Protein AF-A0A1Q7I8J0-F1 (afdb_monomer_lite)

pLDDT: mean 90.41, std 13.07, range [43.44, 98.44]

Foldseek 3Di:
DPPDPPPPPDDVVVLVVLLVVLVVCCVVCVPVLSVVLLVVVVVVPDDSVVSSSQLSVLVVVQVCCCVPVVDPRDPVSSSVSSVVND

Sequence (86 aa):
MQPYDEGTTFNPHLKAAILEVIENQIRNGDPPETQQTLEQLLVAGYSRKQAIEMIGSALVEEIWAILHDHKPFDRARFTALLEQLG

Secondary structure (DSSP, 8-state):
-PPP-TT-S--HHHHHHHHHHHHHHHHHT-SHHHHHHHHHHHHTT--HHHHHHHHHHHHHHHHHHHHHS-PPP-HHHHHHHHHTT-

Radius of gyration: 14.11 Å; chains: 1; bounding box: 41×28×24 Å

Structure (mmCIF, N/CA/C/O backbone):
data_AF-A0A1Q7I8J0-F1
#
_entry.id   AF-A0A1Q7I8J0-F1
#
loop_
_atom_site.group_PDB
_atom_site.id
_atom_site.type_symbol
_atom_site.label_atom_id
_atom_site.label_alt_id
_atom_site.label_comp_id
_atom_site.label_asym_id
_atom_site.label_entity_id
_atom_site.label_seq_id
_atom_site.pdbx_PDB_ins_code
_atom_site.Cartn_x
_atom_site.Cartn_y
_atom_site.Cartn_z
_atom_site.occupancy
_atom_site.B_iso_or_equiv
_atom_site.auth_seq_id
_atom_site.auth_comp_id
_atom_site.auth_asym_id
_atom_site.auth_atom_id
_atom_site.pdbx_PDB_model_num
ATOM 1 N N . MET A 1 1 ? 26.883 16.295 -5.522 1.00 43.44 1 MET A N 1
ATOM 2 C CA . MET A 1 1 ? 26.086 15.272 -4.818 1.00 43.44 1 MET A CA 1
ATOM 3 C C . MET A 1 1 ? 25.762 15.854 -3.456 1.00 43.44 1 MET A C 1
ATOM 5 O O . MET A 1 1 ? 26.699 16.071 -2.699 1.00 43.44 1 MET A O 1
ATOM 9 N N . GLN A 1 2 ? 24.516 16.240 -3.176 1.00 45.00 2 GLN A N 1
ATOM 10 C CA . GLN A 1 2 ? 24.176 16.591 -1.794 1.00 45.00 2 GLN A CA 1
ATOM 11 C C . GLN A 1 2 ? 24.175 15.292 -0.977 1.00 45.00 2 GLN A C 1
ATOM 13 O O . GLN A 1 2 ? 23.589 14.313 -1.446 1.00 45.00 2 GLN A O 1
ATOM 18 N N . PRO A 1 3 ? 24.880 15.238 0.165 1.00 52.09 3 PRO A N 1
ATOM 19 C CA . PRO A 1 3 ? 24.812 14.086 1.047 1.00 52.09 3 PRO A CA 1
ATOM 20 C C . PRO A 1 3 ? 23.367 13.958 1.526 1.00 52.09 3 PRO A C 1
ATOM 22 O O . PRO A 1 3 ? 22.731 14.965 1.839 1.00 52.09 3 PRO A O 1
ATOM 25 N N . TYR A 1 4 ? 22.836 12.737 1.513 1.00 55.66 4 TYR A N 1
ATOM 26 C CA . TYR A 1 4 ? 21.551 12.445 2.133 1.00 55.66 4 TYR A CA 1
ATOM 27 C C . TYR A 1 4 ? 21.619 12.933 3.582 1.00 55.66 4 TYR A C 1
ATOM 29 O O . TYR A 1 4 ? 22.473 12.483 4.341 1.00 55.66 4 TYR A O 1
ATOM 37 N N . ASP A 1 5 ? 20.779 13.907 3.926 1.00 62.22 5 ASP A N 1
ATOM 38 C CA . ASP A 1 5 ? 20.661 14.415 5.286 1.00 62.22 5 ASP A CA 1
ATOM 39 C C . ASP A 1 5 ? 20.170 13.258 6.168 1.00 62.22 5 ASP A C 1
ATOM 41 O O . ASP A 1 5 ? 19.038 12.789 6.013 1.00 62.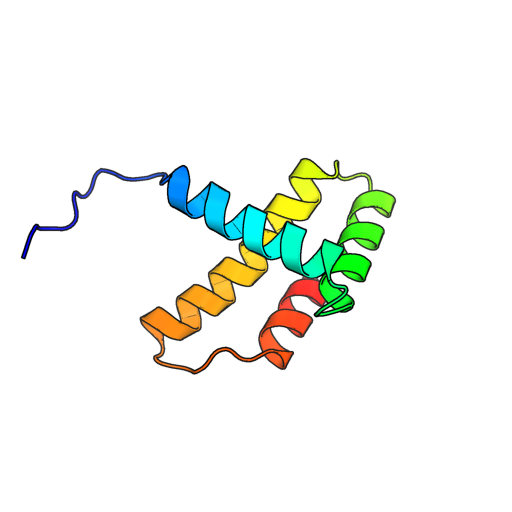22 5 ASP A O 1
ATOM 45 N N . GLU A 1 6 ? 21.035 12.762 7.057 1.00 56.09 6 GLU A N 1
ATOM 46 C CA . GLU A 1 6 ? 20.800 11.629 7.972 1.00 56.09 6 GLU A CA 1
ATOM 47 C C . GLU A 1 6 ? 19.634 11.873 8.967 1.00 56.09 6 GLU A C 1
ATOM 49 O O . GLU A 1 6 ? 19.399 11.073 9.869 1.00 56.09 6 GLU A O 1
ATOM 54 N N . GLY A 1 7 ? 18.868 12.961 8.807 1.00 56.69 7 GLY A N 1
ATOM 55 C CA . GLY A 1 7 ? 17.784 13.397 9.687 1.00 56.69 7 GLY A CA 1
ATOM 56 C C . GLY A 1 7 ? 16.345 13.240 9.175 1.00 56.69 7 GLY A C 1
ATOM 57 O O . GLY A 1 7 ? 15.427 13.631 9.895 1.00 56.69 7 GLY A O 1
ATOM 58 N N . THR A 1 8 ? 16.077 12.688 7.984 1.00 55.56 8 THR A N 1
ATOM 59 C CA . THR A 1 8 ? 14.678 12.593 7.500 1.00 55.56 8 THR A CA 1
ATOM 60 C C . THR A 1 8 ? 14.038 11.245 7.847 1.00 55.56 8 THR A C 1
ATOM 62 O O . THR A 1 8 ? 13.920 10.362 7.005 1.00 55.56 8 THR A O 1
ATOM 65 N N . THR A 1 9 ? 13.576 11.079 9.089 1.00 70.19 9 THR A N 1
ATOM 66 C CA . THR A 1 9 ? 12.799 9.896 9.529 1.00 70.19 9 THR A CA 1
ATOM 67 C C . THR A 1 9 ? 11.401 9.806 8.902 1.00 70.19 9 THR A C 1
ATOM 69 O O . THR A 1 9 ? 10.756 8.763 8.983 1.00 70.19 9 THR A O 1
ATOM 72 N N . PHE A 1 10 ? 10.915 10.873 8.256 1.00 77.62 10 PHE A N 1
ATOM 73 C CA . PHE A 1 10 ? 9.610 10.906 7.598 1.00 77.62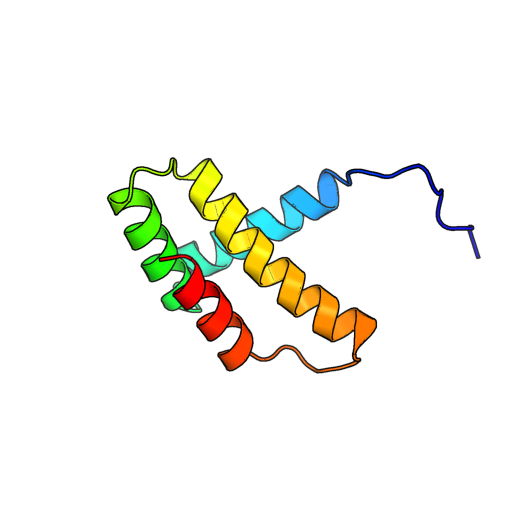 10 PHE A CA 1
ATOM 74 C C . PHE A 1 10 ? 9.573 11.935 6.459 1.00 77.62 10 PHE A C 1
ATOM 76 O O . PHE A 1 10 ? 9.863 13.110 6.675 1.00 77.62 10 PHE A O 1
ATOM 83 N N . ASN A 1 11 ? 9.158 11.513 5.258 1.00 89.69 11 ASN A N 1
ATOM 84 C CA . ASN A 1 11 ? 8.912 12.408 4.125 1.00 89.69 11 ASN A CA 1
ATOM 85 C C . ASN A 1 11 ? 7.394 12.497 3.839 1.00 89.69 11 ASN A C 1
ATOM 87 O O . ASN A 1 11 ? 6.821 11.553 3.283 1.00 89.69 11 ASN A O 1
ATOM 91 N N . PRO A 1 12 ? 6.724 13.615 4.184 1.00 91.38 12 PRO A N 1
ATOM 92 C CA . PRO A 1 12 ? 5.277 13.759 4.011 1.00 91.38 12 PRO A CA 1
ATOM 93 C C . PRO A 1 12 ? 4.841 13.764 2.543 1.00 91.38 12 PRO A C 1
ATOM 95 O O . PRO A 1 12 ? 3.764 13.262 2.230 1.00 91.38 12 PRO A O 1
ATOM 98 N N . HIS A 1 13 ? 5.671 14.296 1.642 1.00 93.56 13 HIS A N 1
ATOM 99 C CA . HIS A 1 13 ? 5.371 14.325 0.211 1.00 93.56 13 HIS A CA 1
ATOM 100 C C . HIS A 1 13 ? 5.429 12.922 -0.390 1.00 93.56 13 HIS A C 1
ATOM 102 O O . HIS A 1 13 ? 4.547 12.549 -1.158 1.00 93.56 13 HIS A O 1
ATOM 108 N N . LEU A 1 14 ? 6.419 12.122 0.019 1.00 92.94 14 LEU A N 1
ATOM 109 C CA . LEU A 1 14 ? 6.516 10.724 -0.391 1.00 92.94 14 LEU A CA 1
ATOM 110 C C . LEU A 1 14 ? 5.316 9.917 0.115 1.00 92.94 14 LEU A C 1
ATOM 112 O O . LEU A 1 14 ? 4.701 9.193 -0.663 1.00 92.94 14 LEU A O 1
ATOM 116 N N . LYS A 1 15 ? 4.938 10.085 1.391 1.00 94.44 15 LYS A N 1
ATOM 117 C CA . LYS A 1 15 ? 3.738 9.433 1.930 1.00 94.44 15 LYS A CA 1
ATOM 118 C C . LYS A 1 15 ? 2.494 9.822 1.132 1.00 94.44 15 LYS A C 1
ATOM 120 O O . LYS A 1 15 ? 1.737 8.942 0.745 1.00 94.44 15 LYS A O 1
ATOM 125 N N . ALA A 1 16 ? 2.287 11.113 0.873 1.00 96.50 16 ALA A N 1
ATOM 126 C CA . ALA A 1 16 ? 1.135 11.579 0.106 1.00 96.50 16 ALA A CA 1
ATOM 127 C C . ALA A 1 16 ? 1.090 10.954 -1.299 1.00 96.50 16 ALA A C 1
ATOM 129 O O . ALA A 1 16 ? 0.039 10.462 -1.695 1.00 96.50 16 ALA A O 1
ATOM 130 N N . ALA A 1 17 ? 2.228 10.889 -1.997 1.00 97.00 17 ALA A N 1
ATOM 131 C CA . ALA A 1 17 ? 2.321 10.268 -3.317 1.00 97.00 17 ALA A CA 1
ATOM 132 C C . ALA A 1 17 ? 1.980 8.767 -3.290 1.00 97.00 17 ALA A C 1
ATOM 134 O O . ALA A 1 17 ? 1.238 8.292 -4.144 1.00 97.00 17 ALA A O 1
ATOM 135 N N . ILE A 1 18 ? 2.468 8.022 -2.292 1.00 96.81 18 ILE A N 1
ATOM 136 C CA . ILE A 1 18 ? 2.140 6.596 -2.123 1.00 96.81 18 ILE A CA 1
ATOM 137 C C . ILE A 1 18 ? 0.633 6.414 -1.917 1.00 96.81 18 ILE A C 1
ATOM 139 O O . ILE A 1 18 ? 0.014 5.600 -2.597 1.00 96.81 18 ILE A O 1
ATOM 143 N N . LEU A 1 19 ? 0.027 7.188 -1.012 1.00 98.00 19 LEU A N 1
ATOM 144 C CA . LEU A 1 19 ? -1.411 7.086 -0.743 1.00 98.00 19 LEU A CA 1
ATOM 145 C C . LEU A 1 19 ? -2.246 7.494 -1.966 1.00 98.00 19 LEU A C 1
ATOM 147 O O . LEU A 1 19 ? -3.269 6.872 -2.238 1.00 98.00 19 LEU A O 1
ATOM 151 N N . GLU A 1 20 ? -1.797 8.488 -2.734 1.00 98.31 20 GLU A N 1
ATOM 152 C CA . GLU A 1 20 ? -2.438 8.885 -3.989 1.00 98.31 20 GLU A CA 1
ATOM 153 C C . GLU A 1 20 ? -2.403 7.761 -5.034 1.00 98.31 20 GLU A C 1
ATOM 155 O O . GLU A 1 20 ? -3.401 7.540 -5.720 1.00 98.31 20 GLU A O 1
ATOM 160 N N . VAL A 1 21 ? -1.304 7.003 -5.137 1.00 97.31 21 VAL A N 1
ATOM 161 C CA . VAL A 1 21 ? -1.255 5.817 -6.010 1.00 97.31 21 VAL A CA 1
ATOM 162 C C . VAL A 1 21 ? -2.325 4.806 -5.604 1.00 97.31 21 VAL A C 1
ATOM 164 O O . VAL A 1 21 ? -3.050 4.326 -6.472 1.00 97.31 21 VAL A O 1
ATOM 167 N N . ILE A 1 22 ? -2.481 4.527 -4.309 1.00 97.94 22 ILE A N 1
ATOM 168 C CA . ILE A 1 22 ? -3.488 3.570 -3.827 1.00 97.94 22 ILE A CA 1
ATOM 169 C C . ILE A 1 22 ? -4.912 4.052 -4.126 1.00 97.94 22 ILE A C 1
ATOM 171 O O . ILE A 1 22 ? -5.728 3.294 -4.649 1.00 97.94 22 ILE A O 1
ATOM 175 N N . GLU A 1 23 ? -5.209 5.325 -3.868 1.00 98.31 23 GLU A N 1
ATOM 176 C CA . GLU A 1 23 ? -6.514 5.910 -4.201 1.00 98.31 23 GLU A CA 1
ATOM 177 C C . GLU A 1 23 ? -6.785 5.868 -5.714 1.00 98.31 23 GLU A C 1
ATOM 179 O O . GLU A 1 23 ? -7.908 5.600 -6.146 1.00 98.31 23 GLU A O 1
ATOM 184 N N . ASN A 1 24 ? -5.755 6.064 -6.542 1.00 98.31 24 ASN A N 1
ATOM 185 C CA . ASN A 1 24 ? -5.865 5.941 -7.993 1.00 98.31 24 ASN A CA 1
ATOM 186 C C . ASN A 1 24 ? -6.144 4.503 -8.441 1.00 98.31 24 ASN A C 1
ATOM 188 O O . ASN A 1 24 ? -6.992 4.311 -9.310 1.00 98.31 24 ASN A O 1
ATOM 192 N N . GLN A 1 25 ? -5.483 3.507 -7.849 1.00 96.75 25 GLN A N 1
ATOM 193 C CA . GLN A 1 25 ? -5.738 2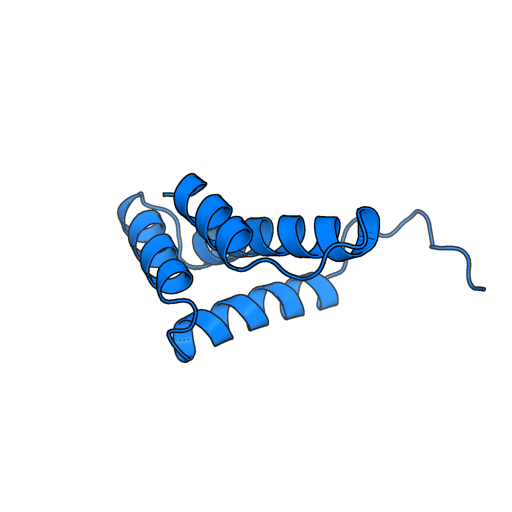.090 -8.132 1.00 96.75 25 GLN A CA 1
ATOM 194 C C . GLN A 1 25 ? -7.177 1.703 -7.778 1.00 96.75 25 GLN A C 1
ATOM 196 O O . GLN A 1 25 ? -7.863 1.094 -8.593 1.00 96.75 25 GLN A O 1
ATOM 201 N N . ILE A 1 26 ? -7.665 2.138 -6.610 1.00 98.00 26 ILE A N 1
ATOM 202 C CA . ILE A 1 26 ? -9.055 1.939 -6.173 1.00 98.00 26 ILE A CA 1
ATOM 203 C C . ILE A 1 26 ? -10.034 2.592 -7.151 1.00 98.00 26 ILE A C 1
ATOM 205 O O . ILE A 1 26 ? -10.971 1.952 -7.622 1.00 98.00 26 ILE A O 1
ATOM 209 N N . ARG A 1 27 ? -9.806 3.865 -7.495 1.00 98.25 27 ARG A N 1
ATOM 210 C CA . ARG A 1 27 ? -10.668 4.619 -8.414 1.00 98.25 27 ARG A CA 1
ATOM 211 C C . ARG A 1 27 ? -10.727 3.992 -9.806 1.00 98.25 27 ARG A C 1
ATOM 213 O O . ARG A 1 27 ? -11.783 4.013 -10.432 1.00 98.25 27 ARG A O 1
ATOM 220 N N . ASN A 1 28 ? -9.601 3.478 -10.290 1.00 97.62 28 ASN A N 1
ATOM 221 C CA . ASN A 1 28 ? -9.490 2.892 -11.622 1.00 97.62 28 ASN A CA 1
ATOM 222 C C . ASN A 1 28 ? -9.852 1.398 -11.645 1.00 97.62 28 ASN A C 1
ATOM 224 O O . ASN A 1 28 ? -10.040 0.848 -12.727 1.00 97.62 28 ASN A O 1
ATOM 228 N N . GLY A 1 29 ? -9.949 0.749 -10.480 1.00 95.31 29 GLY A N 1
ATOM 229 C CA . GLY A 1 29 ? -10.149 -0.695 -10.359 1.00 95.31 29 GLY A CA 1
ATOM 230 C C . GLY A 1 29 ? -8.962 -1.521 -10.862 1.00 95.31 29 GLY A C 1
ATOM 231 O O . GLY A 1 29 ? -9.164 -2.647 -11.313 1.00 95.31 29 GLY A O 1
ATOM 232 N N . ASP A 1 30 ? -7.746 -0.967 -10.830 1.00 91.75 30 ASP A N 1
ATOM 233 C CA . ASP A 1 30 ? -6.544 -1.619 -11.355 1.00 91.75 30 ASP A CA 1
ATOM 234 C C . ASP A 1 30 ? -5.322 -1.396 -10.440 1.00 91.75 30 ASP A C 1
ATOM 236 O O . ASP A 1 30 ? -4.836 -0.264 -10.355 1.00 91.75 30 ASP A O 1
ATOM 240 N N . PRO A 1 31 ? -4.801 -2.443 -9.770 1.00 92.62 31 PRO A N 1
ATOM 241 C CA . PRO A 1 31 ? -5.317 -3.812 -9.766 1.00 92.62 31 PRO A CA 1
ATOM 242 C C . PRO A 1 31 ? -6.624 -3.938 -8.948 1.00 92.62 31 PRO A C 1
ATOM 244 O O . PRO A 1 31 ? -6.775 -3.245 -7.938 1.00 92.62 31 PRO A O 1
ATOM 247 N N . PRO A 1 32 ? -7.578 -4.813 -9.337 1.00 94.88 32 PRO A N 1
ATOM 248 C CA . PRO A 1 32 ? -8.796 -5.051 -8.555 1.00 94.88 32 PRO A CA 1
ATOM 249 C C . PRO A 1 32 ? -8.497 -5.561 -7.138 1.00 94.88 32 PRO A C 1
ATOM 251 O O . PRO A 1 32 ? -9.277 -5.315 -6.219 1.00 94.88 32 PRO A O 1
ATOM 254 N N . GLU A 1 33 ? -7.354 -6.216 -6.943 1.00 95.94 33 GLU A N 1
ATOM 255 C CA . GLU A 1 33 ? -6.894 -6.723 -5.653 1.00 95.94 33 GLU A CA 1
ATOM 256 C C . GLU A 1 33 ? -6.703 -5.595 -4.624 1.00 95.94 33 GLU A C 1
ATOM 258 O O . GLU A 1 33 ? -7.031 -5.784 -3.457 1.00 95.94 33 GLU A O 1
ATOM 263 N N . THR A 1 34 ? -6.319 -4.379 -5.042 1.00 96.69 34 THR A N 1
ATOM 264 C CA . THR A 1 34 ? -6.236 -3.219 -4.133 1.00 96.69 34 THR A CA 1
ATOM 265 C C . THR A 1 34 ? -7.595 -2.903 -3.499 1.00 96.69 34 THR A C 1
ATOM 267 O O . THR A 1 34 ? -7.685 -2.642 -2.297 1.00 96.69 34 THR A O 1
ATOM 270 N N . GLN A 1 35 ? -8.670 -2.941 -4.293 1.00 97.25 35 GLN A N 1
ATOM 271 C CA . GLN A 1 35 ? -10.027 -2.699 -3.801 1.00 97.25 35 GLN A CA 1
ATOM 272 C C . GLN A 1 35 ? -10.516 -3.855 -2.916 1.00 97.25 35 GLN A C 1
ATOM 274 O O . GLN A 1 35 ? -11.124 -3.608 -1.876 1.00 97.25 35 GLN A O 1
ATOM 279 N N . GLN A 1 36 ? -10.213 -5.102 -3.287 1.00 97.12 36 GLN A N 1
ATOM 280 C CA . GLN A 1 36 ? -10.590 -6.283 -2.503 1.00 97.12 36 GLN A CA 1
ATOM 281 C C . GLN A 1 36 ? -9.932 -6.280 -1.117 1.00 97.12 36 GLN A C 1
ATOM 283 O O . GLN A 1 36 ? -10.621 -6.449 -0.112 1.00 97.12 36 GLN A O 1
ATOM 288 N N . THR A 1 37 ? -8.628 -6.006 -1.040 1.00 97.69 37 THR A N 1
ATOM 289 C CA . THR A 1 37 ? -7.905 -5.903 0.235 1.00 97.69 37 THR A CA 1
ATOM 290 C C . THR A 1 37 ? -8.438 -4.763 1.093 1.00 97.69 37 THR A C 1
ATOM 292 O O . THR A 1 37 ? -8.609 -4.917 2.302 1.00 97.69 37 THR A O 1
ATOM 295 N N . LEU A 1 38 ? -8.762 -3.617 0.487 1.00 98.25 38 LEU A N 1
ATOM 296 C CA . LEU A 1 38 ? -9.400 -2.520 1.209 1.00 98.25 38 LEU A CA 1
ATOM 297 C C . LEU A 1 38 ? -10.725 -2.971 1.844 1.00 98.25 38 LEU A C 1
ATOM 299 O O . LEU A 1 38 ? -10.957 -2.699 3.019 1.00 98.25 38 LEU A O 1
ATOM 303 N N . GLU A 1 39 ? -11.588 -3.653 1.093 1.00 97.88 39 GLU A N 1
ATOM 304 C CA . GLU A 1 39 ? -12.869 -4.157 1.601 1.00 97.88 39 GLU A CA 1
ATOM 305 C C . GLU A 1 39 ? -12.680 -5.164 2.744 1.00 97.88 39 GLU A C 1
ATOM 307 O O . GLU A 1 39 ? -13.351 -5.047 3.772 1.00 97.88 39 GLU A O 1
ATOM 312 N N . GLN A 1 40 ? -11.728 -6.093 2.617 1.00 97.94 40 GLN A N 1
ATOM 313 C CA . GLN A 1 40 ? -11.383 -7.056 3.671 1.00 97.94 40 GLN A CA 1
ATOM 314 C C . GLN A 1 40 ? -10.932 -6.358 4.960 1.00 97.94 40 GLN A C 1
ATOM 316 O O . GLN A 1 40 ? -11.441 -6.661 6.040 1.00 97.94 40 GLN A O 1
ATOM 321 N N . LEU A 1 41 ? -10.047 -5.364 4.854 1.00 98.00 41 LEU A N 1
ATOM 322 C CA . LEU A 1 41 ? -9.562 -4.594 6.002 1.00 98.00 41 LEU A CA 1
ATOM 323 C C . LEU A 1 41 ? -10.684 -3.788 6.674 1.00 98.00 41 LEU A C 1
ATOM 325 O O . LEU A 1 41 ? -10.733 -3.689 7.902 1.00 98.00 41 LEU A O 1
ATOM 329 N N . LEU A 1 42 ? -11.622 -3.242 5.896 1.00 98.12 42 LEU A N 1
ATOM 330 C CA . LEU A 1 42 ? -12.798 -2.566 6.449 1.00 98.12 42 LEU A CA 1
ATOM 331 C C . LEU A 1 42 ? -13.699 -3.543 7.219 1.00 98.12 42 LEU A C 1
ATOM 333 O O . LEU A 1 42 ? -14.156 -3.215 8.314 1.00 98.12 42 LEU A O 1
ATOM 337 N N . VAL A 1 43 ? -13.921 -4.751 6.689 1.00 98.00 43 VAL A N 1
ATOM 338 C CA . VAL A 1 43 ? -14.679 -5.815 7.374 1.00 98.00 43 VAL A CA 1
ATOM 339 C C . VAL A 1 43 ? -13.971 -6.274 8.653 1.00 98.00 43 VAL A C 1
ATOM 341 O O . VAL A 1 43 ? -14.634 -6.515 9.661 1.00 98.00 43 VAL A O 1
ATOM 344 N N . ALA A 1 44 ? -12.637 -6.324 8.651 1.00 97.38 44 ALA A N 1
ATOM 345 C CA . ALA A 1 44 ? -11.820 -6.635 9.826 1.00 97.38 44 ALA A CA 1
ATOM 346 C C . ALA A 1 44 ? -11.814 -5.519 10.898 1.00 97.38 44 ALA A C 1
ATOM 348 O O . ALA A 1 44 ? -11.275 -5.715 11.988 1.00 97.38 44 ALA A O 1
ATOM 349 N N . GLY A 1 45 ? -12.436 -4.364 10.628 1.00 97.94 45 GLY A N 1
ATOM 350 C CA . GLY A 1 45 ? -12.627 -3.278 11.593 1.00 97.94 45 GLY A CA 1
ATOM 351 C C . GLY A 1 45 ? -11.583 -2.162 11.530 1.00 97.94 45 GLY A C 1
ATOM 352 O O . GLY A 1 45 ? -11.603 -1.265 12.377 1.00 97.94 45 GLY A O 1
ATOM 353 N N . TYR A 1 46 ? -10.690 -2.168 10.538 1.00 98.31 46 TYR A N 1
ATOM 354 C CA . TYR A 1 46 ? -9.773 -1.053 10.311 1.00 98.31 46 TYR A CA 1
ATOM 355 C C . TYR A 1 46 ? -10.514 0.148 9.714 1.00 98.31 46 TYR A C 1
ATOM 357 O O . TYR A 1 46 ? -11.429 0.013 8.902 1.00 98.31 46 TYR A O 1
ATOM 365 N N . SER A 1 47 ? -10.097 1.365 10.074 1.00 98.44 47 SER A N 1
ATOM 366 C CA . SER A 1 47 ? -10.586 2.557 9.373 1.00 98.44 47 SER A CA 1
ATOM 367 C C . SER A 1 47 ? -10.055 2.598 7.935 1.00 98.44 47 SER A C 1
ATOM 369 O O . SER A 1 47 ? -8.946 2.134 7.672 1.00 98.44 47 SER A O 1
ATOM 371 N N . ARG A 1 48 ? -10.779 3.249 7.009 1.00 98.00 48 ARG A N 1
ATOM 372 C CA . ARG A 1 48 ? -10.309 3.455 5.621 1.00 98.00 48 ARG A CA 1
ATOM 373 C C . ARG A 1 48 ? -8.893 4.029 5.574 1.00 98.00 48 ARG A C 1
ATOM 375 O O . ARG A 1 48 ? -8.080 3.582 4.776 1.00 98.00 48 ARG A O 1
ATOM 382 N N . LYS A 1 49 ? -8.595 5.001 6.441 1.00 97.94 49 LYS A N 1
ATOM 383 C CA . LYS A 1 49 ? -7.262 5.605 6.518 1.00 97.94 49 LYS A CA 1
ATOM 384 C C . LYS A 1 49 ? -6.196 4.560 6.861 1.00 97.94 49 LYS A C 1
ATOM 386 O O . LYS A 1 49 ? -5.198 4.488 6.158 1.00 97.94 49 LYS A O 1
ATOM 391 N N . GLN A 1 50 ? -6.417 3.758 7.905 1.00 97.94 50 GLN A N 1
ATOM 392 C CA . GLN A 1 50 ? -5.484 2.693 8.293 1.00 97.94 50 GLN A CA 1
ATOM 393 C C . GLN A 1 50 ? -5.332 1.656 7.179 1.00 97.94 50 GLN A C 1
ATOM 395 O O . GLN A 1 50 ? -4.213 1.282 6.858 1.00 97.94 50 GLN A O 1
ATOM 400 N N . ALA A 1 51 ? -6.436 1.249 6.550 1.00 98.19 51 ALA A N 1
ATOM 401 C CA . ALA A 1 51 ? -6.408 0.278 5.464 1.00 98.19 51 ALA A CA 1
ATOM 402 C C . ALA A 1 51 ? -5.580 0.770 4.264 1.00 98.19 51 ALA A C 1
ATOM 404 O O . ALA A 1 51 ? -4.722 0.046 3.770 1.00 98.19 51 ALA A O 1
ATOM 405 N N . ILE A 1 52 ? -5.762 2.024 3.836 1.00 98.06 52 ILE A N 1
ATOM 406 C CA . ILE A 1 52 ? -4.961 2.616 2.750 1.00 98.06 52 ILE A CA 1
ATOM 407 C C . ILE A 1 52 ? -3.489 2.738 3.156 1.00 98.06 52 ILE A C 1
ATOM 409 O O . ILE A 1 52 ? -2.612 2.495 2.333 1.00 98.06 52 ILE A O 1
ATOM 413 N N . GLU A 1 53 ? -3.196 3.087 4.412 1.00 97.69 53 GLU A N 1
ATOM 414 C CA . GLU A 1 53 ? -1.817 3.119 4.911 1.00 97.69 53 GLU A CA 1
ATOM 415 C C . GLU A 1 53 ? -1.169 1.722 4.884 1.00 97.69 53 GLU A C 1
ATOM 417 O O . GLU A 1 53 ? -0.025 1.609 4.451 1.00 97.69 53 GLU A O 1
ATOM 422 N N . MET A 1 54 ? -1.899 0.663 5.254 1.00 97.81 54 MET A N 1
ATOM 423 C CA . MET A 1 54 ? -1.423 -0.729 5.194 1.00 97.81 54 MET A CA 1
ATOM 424 C C . MET A 1 54 ? -1.162 -1.192 3.758 1.00 97.81 54 MET A C 1
ATOM 426 O O . MET A 1 54 ? -0.101 -1.736 3.462 1.00 97.81 54 MET A O 1
ATOM 430 N N . ILE A 1 55 ? -2.094 -0.920 2.845 1.00 98.06 55 ILE A N 1
ATOM 431 C CA . ILE A 1 55 ? -1.923 -1.193 1.411 1.00 98.06 55 ILE A CA 1
ATOM 432 C C . ILE A 1 55 ? -0.727 -0.400 0.855 1.00 98.06 55 ILE A C 1
ATOM 434 O O . ILE A 1 55 ? 0.074 -0.919 0.078 1.00 98.06 55 ILE A O 1
ATOM 438 N N . GLY A 1 56 ? -0.557 0.851 1.290 1.00 97.25 56 GLY A N 1
ATOM 439 C CA . GLY A 1 56 ? 0.592 1.682 0.939 1.00 97.25 56 GLY A CA 1
ATOM 440 C C . GLY A 1 56 ? 1.925 1.067 1.371 1.00 97.25 56 GLY A C 1
ATOM 441 O O . GLY A 1 56 ? 2.898 1.160 0.625 1.00 97.25 56 GLY A O 1
ATOM 442 N N . SER A 1 57 ? 1.980 0.389 2.521 1.00 95.94 57 SER A N 1
ATOM 443 C CA . SER A 1 57 ? 3.175 -0.349 2.949 1.00 95.94 57 SER A CA 1
ATOM 444 C C . SER A 1 57 ? 3.534 -1.491 1.993 1.00 95.94 57 SER A C 1
ATOM 446 O O . SER A 1 57 ? 4.708 -1.635 1.668 1.00 95.94 57 SER A O 1
ATOM 448 N N . ALA A 1 58 ? 2.557 -2.232 1.459 1.00 95.94 58 ALA A N 1
ATOM 449 C CA . ALA A 1 58 ? 2.821 -3.252 0.436 1.00 95.94 58 ALA A CA 1
ATOM 450 C C . ALA A 1 58 ? 3.425 -2.648 -0.848 1.00 95.94 58 ALA A C 1
ATOM 452 O O . ALA A 1 58 ? 4.334 -3.221 -1.446 1.00 95.94 58 ALA A O 1
ATOM 453 N N . LEU A 1 59 ? 2.980 -1.453 -1.255 1.00 95.62 59 LEU A N 1
ATOM 454 C CA . LEU A 1 59 ? 3.572 -0.746 -2.396 1.00 95.62 59 LEU A CA 1
ATOM 455 C C . LEU A 1 59 ? 5.012 -0.288 -2.108 1.00 95.62 59 LEU A C 1
ATOM 457 O O . LEU A 1 59 ? 5.856 -0.304 -3.003 1.00 95.62 59 LEU A O 1
ATOM 461 N N . VAL A 1 60 ? 5.309 0.1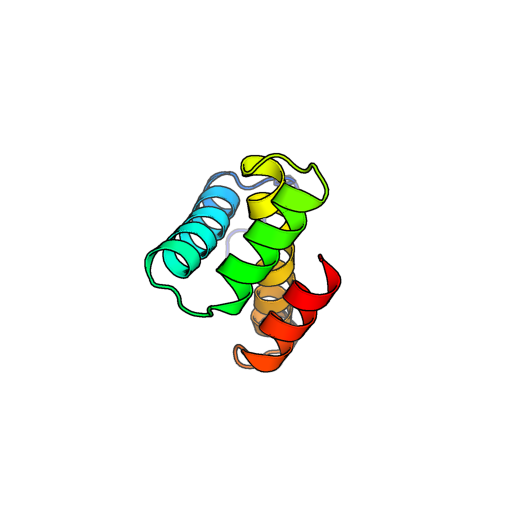14 -0.869 1.00 95.00 60 VAL A N 1
ATOM 462 C CA . VAL A 1 60 ? 6.670 0.497 -0.463 1.00 95.00 60 VAL A CA 1
ATOM 463 C C . VAL A 1 60 ? 7.638 -0.679 -0.575 1.00 95.00 60 VAL A C 1
ATOM 465 O O . VAL A 1 60 ? 8.748 -0.472 -1.059 1.00 95.00 60 VAL A O 1
ATOM 468 N N . GLU A 1 61 ? 7.227 -1.893 -0.206 1.00 93.06 61 GLU A N 1
ATOM 469 C CA . GLU A 1 61 ? 8.049 -3.104 -0.377 1.00 93.06 61 GLU A CA 1
ATOM 470 C C . GLU A 1 61 ? 8.391 -3.357 -1.856 1.00 93.06 61 GLU A C 1
ATOM 472 O O . GLU A 1 61 ? 9.541 -3.632 -2.208 1.00 93.06 61 GLU A O 1
ATOM 477 N N . GLU A 1 62 ? 7.425 -3.165 -2.759 1.00 93.56 62 GLU A N 1
ATOM 478 C CA . GLU A 1 62 ? 7.671 -3.273 -4.201 1.00 93.56 62 GLU A CA 1
ATOM 479 C C . GLU A 1 62 ? 8.623 -2.193 -4.719 1.00 93.56 62 GLU A C 1
ATOM 481 O O . GLU A 1 62 ? 9.539 -2.489 -5.488 1.00 93.56 62 GLU A O 1
ATOM 486 N N . ILE A 1 63 ? 8.449 -0.945 -4.274 1.00 92.38 63 ILE A N 1
ATOM 487 C CA . ILE A 1 63 ? 9.359 0.156 -4.611 1.00 92.38 63 ILE A CA 1
ATOM 488 C C . ILE A 1 63 ? 10.768 -0.138 -4.089 1.00 92.38 63 ILE A C 1
ATOM 490 O O . ILE A 1 63 ? 11.744 0.094 -4.803 1.00 92.38 63 ILE A O 1
ATOM 494 N N . TRP A 1 64 ? 10.894 -0.674 -2.875 1.00 91.50 64 TRP A N 1
ATOM 495 C CA . TRP A 1 64 ? 12.184 -1.038 -2.302 1.00 91.50 64 TRP A CA 1
ATOM 496 C C . TRP A 1 64 ? 12.882 -2.104 -3.145 1.00 91.50 64 TRP A C 1
ATOM 498 O O . TRP A 1 64 ? 14.038 -1.916 -3.507 1.00 91.50 64 TRP A O 1
ATOM 508 N N . ALA A 1 65 ? 12.182 -3.160 -3.559 1.00 90.12 65 ALA A N 1
ATOM 509 C CA . ALA A 1 65 ? 12.752 -4.182 -4.434 1.00 90.12 65 ALA A CA 1
ATOM 510 C C . ALA A 1 65 ? 13.177 -3.625 -5.807 1.00 90.12 65 ALA A C 1
ATOM 512 O O . ALA A 1 65 ? 14.175 -4.065 -6.377 1.00 90.12 65 ALA A O 1
ATOM 513 N N . ILE A 1 66 ? 12.465 -2.631 -6.344 1.00 92.44 66 ILE A N 1
ATOM 514 C CA . ILE A 1 66 ? 12.875 -1.962 -7.588 1.00 92.44 66 ILE A CA 1
ATOM 515 C C . ILE A 1 66 ? 14.167 -1.174 -7.387 1.00 92.44 66 ILE A C 1
ATOM 517 O O . ILE A 1 66 ? 15.089 -1.257 -8.199 1.00 92.44 66 ILE A O 1
ATOM 521 N N . LEU A 1 67 ? 14.233 -0.389 -6.312 1.00 92.44 67 LEU A N 1
ATOM 522 C CA . LEU A 1 67 ? 15.348 0.519 -6.062 1.00 92.44 67 LEU A CA 1
ATOM 523 C C . LEU A 1 67 ? 16.598 -0.204 -5.550 1.00 92.44 67 LEU A C 1
ATOM 525 O O . LEU A 1 67 ? 17.705 0.168 -5.932 1.00 92.44 67 LEU A O 1
ATOM 529 N N . HIS A 1 68 ? 16.424 -1.208 -4.691 1.00 92.12 68 HIS A N 1
ATOM 530 C CA . HIS A 1 68 ? 17.502 -1.945 -4.039 1.00 92.12 68 HIS A CA 1
ATOM 531 C C . HIS A 1 68 ? 17.958 -3.158 -4.854 1.00 92.12 68 HIS A C 1
ATOM 533 O O . HIS A 1 68 ? 19.148 -3.291 -5.126 1.00 92.12 68 HIS A O 1
ATOM 539 N N . ASP A 1 69 ? 17.025 -4.016 -5.285 1.00 91.88 69 ASP A N 1
ATOM 540 C CA . ASP A 1 69 ? 17.367 -5.244 -6.018 1.00 91.88 69 ASP A CA 1
ATOM 541 C C . ASP A 1 69 ? 17.474 -5.025 -7.536 1.00 91.88 69 ASP A C 1
ATOM 543 O O . ASP A 1 69 ? 17.760 -5.971 -8.274 1.00 91.88 69 ASP A O 1
ATOM 547 N N . HIS A 1 70 ? 17.205 -3.809 -8.026 1.00 91.38 70 HIS A N 1
ATOM 548 C CA . HIS A 1 70 ? 17.150 -3.481 -9.456 1.00 91.38 70 HIS A CA 1
ATOM 549 C C . HIS A 1 70 ? 16.191 -4.376 -10.260 1.00 91.38 70 HIS A C 1
ATOM 551 O O . HIS A 1 70 ? 16.412 -4.654 -11.442 1.00 91.38 70 HIS A O 1
ATOM 557 N N . LYS A 1 71 ? 15.111 -4.837 -9.622 1.00 89.81 71 LYS A N 1
ATOM 558 C CA . LYS A 1 71 ? 14.067 -5.634 -10.273 1.00 89.81 71 LYS A CA 1
ATOM 559 C C . LYS A 1 71 ? 13.023 -4.718 -10.921 1.00 89.81 71 LYS A C 1
ATOM 561 O O . LYS A 1 71 ? 12.772 -3.626 -10.421 1.00 89.81 71 LYS A O 1
ATOM 566 N N . PRO A 1 72 ? 12.375 -5.127 -12.023 1.00 91.38 72 PRO A N 1
ATOM 567 C CA . PRO A 1 72 ? 11.192 -4.420 -12.497 1.00 91.38 72 PRO A CA 1
ATOM 568 C C . PRO A 1 72 ? 10.058 -4.520 -11.464 1.00 91.38 72 PRO A C 1
ATOM 570 O O . PRO A 1 72 ? 10.050 -5.421 -10.619 1.00 91.38 72 PRO A O 1
ATOM 573 N N . PHE A 1 73 ? 9.084 -3.611 -11.561 1.00 88.81 73 PHE A N 1
ATOM 574 C CA . PHE A 1 73 ? 7.826 -3.766 -10.833 1.00 88.81 73 PHE A CA 1
ATOM 575 C C . PHE A 1 73 ? 7.185 -5.103 -11.208 1.00 88.81 73 PHE A C 1
ATOM 577 O O . PHE A 1 73 ? 7.055 -5.417 -12.395 1.00 88.81 73 PHE A O 1
ATOM 584 N N . ASP A 1 74 ? 6.786 -5.875 -10.201 1.00 92.56 74 ASP A N 1
ATOM 5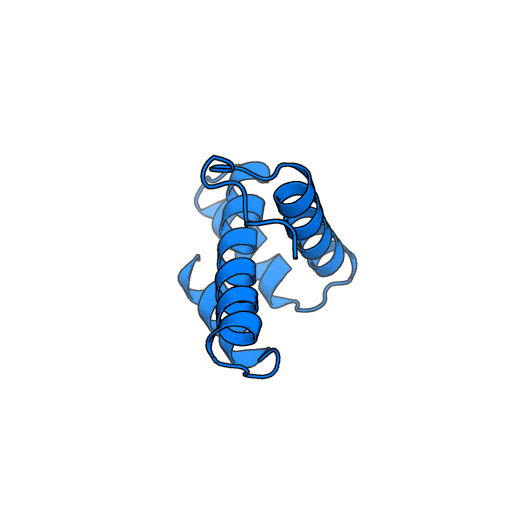85 C CA . ASP A 1 74 ? 6.181 -7.184 -10.388 1.00 92.56 74 ASP A CA 1
ATOM 586 C C . ASP A 1 74 ? 4.781 -7.181 -9.782 1.00 92.56 74 ASP A C 1
ATOM 588 O O . ASP A 1 74 ? 4.587 -7.218 -8.568 1.00 92.56 74 ASP A O 1
ATOM 592 N N . ARG A 1 75 ? 3.782 -7.157 -10.664 1.00 89.69 75 ARG A N 1
ATOM 593 C CA . ARG A 1 75 ? 2.380 -7.149 -10.257 1.00 89.69 75 ARG A CA 1
ATOM 594 C C . ARG A 1 75 ? 2.016 -8.379 -9.423 1.00 89.69 75 ARG A C 1
ATOM 596 O O . ARG A 1 75 ? 1.236 -8.242 -8.492 1.00 89.69 75 ARG A O 1
ATOM 603 N N . ALA A 1 76 ? 2.558 -9.557 -9.734 1.00 92.62 76 ALA A N 1
ATOM 604 C CA . ALA A 1 76 ? 2.222 -10.774 -9.000 1.00 92.62 76 ALA A CA 1
ATOM 605 C C . ALA A 1 76 ? 2.754 -10.716 -7.563 1.00 92.62 76 ALA A C 1
ATOM 607 O O . ALA A 1 76 ? 2.056 -11.110 -6.631 1.00 92.62 76 ALA A O 1
ATOM 608 N N . ARG A 1 77 ? 3.958 -10.163 -7.371 1.00 92.25 77 ARG A N 1
ATOM 609 C CA . ARG A 1 77 ? 4.501 -9.909 -6.031 1.00 92.25 77 ARG A CA 1
ATOM 610 C C . ARG A 1 77 ? 3.690 -8.867 -5.273 1.00 92.25 77 ARG A C 1
ATOM 612 O O . ARG A 1 77 ? 3.359 -9.105 -4.116 1.00 92.25 77 ARG A O 1
ATOM 619 N N . PHE A 1 78 ? 3.318 -7.766 -5.929 1.00 94.12 78 PHE A N 1
ATOM 620 C CA . PHE A 1 78 ? 2.454 -6.758 -5.317 1.00 94.12 78 PHE A CA 1
ATOM 621 C C . PHE A 1 78 ? 1.129 -7.367 -4.843 1.00 94.12 78 PHE A C 1
ATOM 623 O O . PHE A 1 78 ? 0.769 -7.210 -3.681 1.00 94.12 78 PHE A O 1
ATOM 630 N N . THR A 1 79 ? 0.440 -8.120 -5.705 1.00 92.19 79 THR A N 1
ATOM 631 C CA . THR A 1 79 ? -0.807 -8.805 -5.344 1.00 92.19 79 THR A CA 1
ATOM 632 C C . THR A 1 79 ? -0.602 -9.781 -4.181 1.00 92.19 79 THR A C 1
ATOM 634 O O . THR A 1 79 ? -1.388 -9.768 -3.241 1.00 92.19 79 THR A O 1
ATOM 637 N N . ALA A 1 80 ? 0.484 -10.559 -4.173 1.00 93.69 80 ALA A N 1
ATOM 638 C CA . ALA A 1 80 ? 0.783 -11.474 -3.069 1.00 93.69 80 ALA A CA 1
ATOM 639 C C . ALA A 1 80 ? 1.029 -10.747 -1.732 1.00 93.69 80 ALA A C 1
ATOM 641 O O . ALA A 1 80 ? 0.697 -11.278 -0.675 1.00 93.69 80 ALA A O 1
ATOM 642 N N . LEU A 1 81 ? 1.598 -9.537 -1.756 1.00 94.44 81 LEU A N 1
ATOM 643 C CA . LEU A 1 81 ? 1.732 -8.700 -0.559 1.00 94.44 81 LEU A CA 1
ATOM 644 C C . LEU A 1 81 ? 0.371 -8.182 -0.078 1.00 94.44 81 LEU A C 1
ATOM 646 O O . LEU A 1 81 ? 0.133 -8.141 1.125 1.00 94.44 81 LEU A O 1
ATOM 650 N N . LEU A 1 82 ? -0.530 -7.817 -0.996 1.00 94.50 82 LEU A N 1
ATOM 651 C CA . LEU A 1 82 ? -1.893 -7.395 -0.658 1.00 94.50 82 LEU A CA 1
ATOM 652 C C . LEU A 1 82 ? -2.707 -8.522 -0.011 1.00 94.50 82 LEU A C 1
ATOM 654 O O . LEU A 1 82 ? -3.393 -8.289 0.982 1.00 94.50 82 LEU A O 1
ATOM 658 N N . GLU A 1 83 ? -2.587 -9.745 -0.52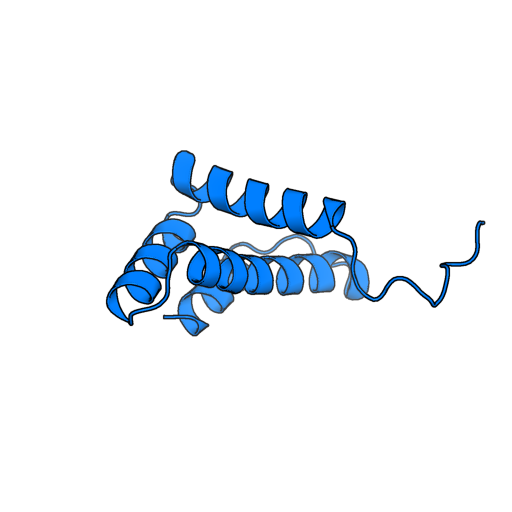7 1.00 90.81 83 GLU A N 1
ATOM 659 C CA . GLU A 1 83 ? -3.237 -10.939 0.029 1.00 90.81 83 GLU A CA 1
ATOM 660 C C . GLU A 1 83 ? -2.774 -11.264 1.456 1.00 90.81 83 GLU A C 1
ATOM 662 O O . GLU A 1 83 ? -3.518 -11.869 2.216 1.00 90.81 83 GLU A O 1
ATOM 667 N N . GLN A 1 84 ? -1.568 -10.850 1.856 1.00 92.38 84 GLN A N 1
ATOM 668 C CA . GLN A 1 84 ? -1.071 -11.057 3.223 1.00 92.38 84 GLN A CA 1
ATOM 669 C C . GLN A 1 84 ? -1.662 -10.076 4.245 1.00 92.38 84 GLN A C 1
ATOM 671 O O . GLN A 1 84 ? -1.486 -10.276 5.448 1.00 92.38 84 GLN A O 1
ATOM 676 N N . LEU A 1 85 ? -2.325 -9.006 3.794 1.00 89.50 85 LEU A N 1
ATOM 677 C CA . LEU A 1 85 ? -2.920 -7.995 4.672 1.00 89.50 85 LEU A CA 1
ATOM 678 C C . LEU A 1 85 ? -4.339 -8.358 5.139 1.00 89.50 85 LEU A C 1
ATOM 680 O O . LEU A 1 85 ? -4.783 -7.795 6.141 1.00 89.50 85 LEU A O 1
ATOM 684 N N . GLY A 1 86 ? -5.044 -9.227 4.405 1.00 67.00 86 GLY A N 1
ATOM 685 C CA . GLY A 1 86 ? -6.470 -9.541 4.574 1.00 67.00 86 GLY A CA 1
ATOM 686 C C . GLY A 1 86 ? -6.741 -10.946 5.089 1.00 67.00 86 GLY A C 1
ATOM 687 O O . GLY A 1 86 ? -6.147 -11.901 4.548 1.00 67.00 86 GLY A O 1
#